Protein AF-A0A3B9LAV5-F1 (afdb_monomer_lite)

Radius of gyration: 14.51 Å; chains: 1; bounding box: 34×35×36 Å

Structure (mmCIF, N/CA/C/O backbone):
data_AF-A0A3B9LAV5-F1
#
_entry.id   AF-A0A3B9LAV5-F1
#
loop_
_atom_site.group_PDB
_atom_site.id
_atom_site.type_symbol
_atom_site.label_atom_id
_atom_site.label_alt_id
_atom_site.label_comp_id
_atom_site.label_asym_id
_atom_site.label_entity_id
_atom_site.label_seq_id
_atom_site.pdbx_PDB_ins_code
_atom_site.Cartn_x
_atom_site.Cartn_y
_atom_site.Cartn_z
_atom_site.occupancy
_atom_site.B_iso_or_equiv
_atom_site.auth_seq_id
_atom_site.auth_comp_id
_atom_site.auth_asym_id
_atom_site.auth_atom_id
_atom_site.pdbx_PDB_model_num
ATOM 1 N N . MET A 1 1 ? 10.762 -14.144 -14.064 1.00 61.00 1 MET A N 1
ATOM 2 C CA . MET A 1 1 ? 10.409 -14.660 -12.717 1.00 61.00 1 MET A CA 1
ATOM 3 C C . MET A 1 1 ? 9.948 -16.108 -12.815 1.00 61.00 1 MET A C 1
ATOM 5 O O . MET A 1 1 ? 9.326 -16.451 -13.809 1.00 61.00 1 MET A O 1
ATOM 9 N N . SER A 1 2 ? 10.236 -16.951 -11.817 1.00 78.94 2 SER A N 1
ATOM 10 C CA . SER A 1 2 ? 9.855 -18.375 -11.840 1.00 78.94 2 SER A CA 1
ATOM 11 C C . SER A 1 2 ? 8.389 -18.584 -11.445 1.00 78.94 2 SER A C 1
ATOM 13 O O . SER A 1 2 ? 7.965 -18.117 -10.388 1.00 78.94 2 SER A O 1
ATOM 15 N N . ALA A 1 3 ? 7.636 -19.344 -12.248 1.00 80.38 3 ALA A N 1
ATOM 16 C CA . ALA A 1 3 ? 6.249 -19.731 -11.962 1.00 80.38 3 ALA A CA 1
ATOM 17 C C . ALA A 1 3 ? 6.088 -20.405 -10.584 1.00 80.38 3 ALA A C 1
ATOM 19 O O . ALA A 1 3 ? 5.092 -20.191 -9.897 1.00 80.38 3 ALA A O 1
ATOM 20 N N . LYS A 1 4 ? 7.114 -21.139 -10.126 1.00 85.00 4 LYS A N 1
ATOM 21 C CA . LYS A 1 4 ? 7.128 -21.779 -8.800 1.00 85.00 4 LYS A CA 1
ATOM 22 C C . LYS A 1 4 ? 7.039 -20.759 -7.659 1.00 85.00 4 LYS A C 1
ATOM 24 O O . LYS A 1 4 ? 6.326 -20.994 -6.692 1.00 85.00 4 LYS A O 1
ATOM 29 N N . ARG A 1 5 ? 7.717 -19.611 -7.790 1.00 86.88 5 ARG A N 1
ATOM 30 C CA . ARG A 1 5 ? 7.684 -18.539 -6.781 1.00 86.88 5 ARG A CA 1
ATOM 31 C C . ARG A 1 5 ? 6.304 -17.890 -6.712 1.00 86.88 5 ARG A C 1
ATOM 33 O O . ARG A 1 5 ? 5.808 -17.631 -5.626 1.00 86.88 5 ARG A O 1
ATOM 40 N N . ASN A 1 6 ? 5.672 -17.643 -7.859 1.00 87.38 6 ASN A N 1
ATOM 41 C CA . ASN A 1 6 ? 4.325 -17.062 -7.901 1.00 87.38 6 ASN A CA 1
ATOM 42 C C . ASN A 1 6 ? 3.297 -17.972 -7.232 1.00 87.38 6 ASN A C 1
ATOM 44 O O . ASN A 1 6 ? 2.509 -17.494 -6.424 1.00 87.38 6 ASN A O 1
ATOM 48 N N . ASN A 1 7 ? 3.369 -19.279 -7.491 1.00 90.69 7 ASN A N 1
ATOM 49 C CA . ASN A 1 7 ? 2.477 -20.243 -6.854 1.00 90.69 7 ASN A CA 1
ATOM 50 C C . ASN A 1 7 ? 2.621 -20.255 -5.329 1.00 90.69 7 ASN A C 1
ATOM 52 O O . ASN A 1 7 ? 1.609 -20.346 -4.646 1.00 90.69 7 ASN A O 1
ATOM 56 N N . ALA A 1 8 ? 3.842 -20.111 -4.802 1.00 92.19 8 ALA A N 1
ATOM 57 C CA . ALA A 1 8 ? 4.059 -20.021 -3.359 1.00 92.19 8 ALA A CA 1
ATOM 58 C C . ALA A 1 8 ? 3.409 -18.762 -2.755 1.00 92.19 8 ALA A C 1
ATOM 60 O O . ALA A 1 8 ? 2.651 -18.867 -1.800 1.00 92.19 8 ALA A O 1
ATOM 61 N N . PHE A 1 9 ? 3.630 -17.578 -3.342 1.00 92.50 9 PHE A N 1
ATOM 62 C CA . PHE A 1 9 ? 3.024 -16.332 -2.844 1.00 92.50 9 PHE A CA 1
ATOM 63 C C . PHE A 1 9 ? 1.492 -16.317 -2.940 1.00 92.50 9 PHE A C 1
ATOM 65 O O . PHE A 1 9 ? 0.829 -15.761 -2.069 1.00 92.50 9 PHE A O 1
ATOM 72 N N . ASN A 1 10 ? 0.919 -16.963 -3.959 1.00 92.62 10 ASN A N 1
ATOM 73 C CA . ASN A 1 10 ? -0.531 -17.023 -4.148 1.00 92.62 10 ASN A CA 1
ATOM 74 C C . ASN A 1 10 ? -1.269 -17.812 -3.052 1.00 92.62 10 ASN A C 1
ATOM 76 O O . ASN A 1 10 ? -2.484 -17.668 -2.942 1.00 92.62 10 ASN A O 1
ATOM 80 N N . GLN A 1 11 ? -0.564 -18.616 -2.248 1.00 95.38 11 GLN A N 1
ATOM 81 C CA . GLN A 1 11 ? -1.144 -19.321 -1.098 1.00 95.38 11 GLN A CA 1
ATOM 82 C C . GLN A 1 11 ? -1.368 -18.405 0.115 1.00 95.38 11 GLN A C 1
ATOM 84 O O . GLN A 1 11 ? -2.142 -18.755 0.999 1.00 95.38 11 GLN A O 1
ATOM 89 N N . PHE A 1 12 ? -0.718 -17.239 0.156 1.00 95.25 12 PHE A N 1
ATOM 90 C CA . PHE A 1 12 ? -0.882 -16.253 1.223 1.00 95.25 12 PHE A CA 1
ATOM 91 C C . PHE A 1 12 ? -2.016 -15.268 0.896 1.00 95.25 12 PHE A C 1
ATOM 93 O O . PHE A 1 12 ? -2.278 -15.019 -0.296 1.00 95.25 12 PHE A O 1
ATOM 100 N N . PRO A 1 13 ? -2.665 -14.665 1.916 1.00 95.50 13 PRO A N 1
ATOM 101 C CA . PRO A 1 13 ? -3.572 -13.542 1.702 1.00 95.50 13 PRO A CA 1
ATOM 102 C C . PRO A 1 13 ? -2.830 -12.380 1.037 1.00 95.50 13 PRO A C 1
ATOM 104 O O . PRO A 1 13 ? -1.598 -12.302 1.074 1.00 95.50 13 PRO A O 1
ATOM 107 N N . ARG A 1 14 ? -3.583 -11.502 0.365 1.00 96.19 14 ARG A N 1
ATOM 108 C CA . ARG A 1 14 ? -3.010 -10.392 -0.410 1.00 96.19 14 ARG A CA 1
ATOM 109 C C . ARG A 1 14 ? -2.178 -9.465 0.479 1.00 96.19 14 ARG A C 1
ATOM 111 O O . ARG A 1 14 ? -1.052 -9.149 0.095 1.00 96.19 14 ARG A O 1
ATOM 118 N N . PHE A 1 15 ? -2.725 -9.087 1.628 1.00 96.50 15 PHE A N 1
ATOM 119 C CA . PHE A 1 15 ? -2.085 -8.247 2.629 1.00 96.50 15 PHE A CA 1
ATOM 120 C C . PHE A 1 15 ? -1.865 -9.055 3.906 1.00 96.50 15 PHE A C 1
ATOM 122 O O . PHE A 1 15 ? -2.707 -9.856 4.313 1.00 96.50 15 PHE A O 1
ATOM 129 N N . LEU A 1 16 ? -0.686 -8.891 4.489 1.00 94.94 16 LEU A N 1
ATOM 130 C CA . LEU A 1 16 ? -0.289 -9.479 5.760 1.00 94.94 16 LEU A CA 1
ATOM 131 C C . LEU A 1 16 ? 0.221 -8.336 6.630 1.00 94.94 16 LEU A C 1
ATOM 133 O O . LEU A 1 16 ? 1.271 -7.763 6.322 1.00 94.94 16 LEU A O 1
ATOM 137 N N . TRP A 1 17 ? -0.522 -8.026 7.686 1.00 92.12 17 TRP A N 1
ATOM 138 C CA . TRP A 1 17 ? -0.180 -7.002 8.665 1.00 92.12 17 TRP A CA 1
ATOM 139 C C . TRP A 1 17 ? 0.472 -7.645 9.885 1.00 92.12 17 TRP A C 1
ATOM 141 O O . TRP A 1 17 ? 0.002 -8.663 10.391 1.00 92.12 17 TRP A O 1
ATOM 151 N N . SER A 1 18 ? 1.571 -7.062 10.349 1.00 85.81 18 SER A N 1
ATOM 152 C CA . SER A 1 18 ? 2.233 -7.430 11.597 1.00 85.81 18 SER A CA 1
ATOM 153 C C . SER A 1 18 ? 2.281 -6.184 12.469 1.00 85.81 18 SER A C 1
ATOM 155 O O . SER A 1 18 ? 3.017 -5.244 12.171 1.00 85.81 18 SER A O 1
ATOM 157 N N . LEU A 1 19 ? 1.442 -6.188 13.505 1.00 68.06 19 LEU A N 1
ATOM 158 C CA . LEU A 1 19 ? 1.311 -5.105 14.484 1.00 68.06 19 LEU A CA 1
ATOM 159 C C . LEU A 1 19 ? 2.402 -5.164 15.566 1.00 68.06 19 LEU A C 1
ATOM 161 O O . LEU A 1 19 ? 2.588 -4.214 16.308 1.00 68.06 19 LEU A O 1
ATOM 165 N N . GLU A 1 20 ? 3.158 -6.264 15.629 1.00 62.78 20 GLU A N 1
ATOM 166 C CA . GLU A 1 20 ? 4.236 -6.458 16.595 1.00 62.78 20 GLU A CA 1
ATOM 167 C C . GLU A 1 20 ? 5.429 -7.157 15.936 1.00 62.78 20 GLU A C 1
ATOM 169 O O . GLU A 1 20 ? 5.344 -8.311 15.501 1.00 62.78 20 GLU A O 1
ATOM 174 N N . ALA A 1 21 ? 6.578 -6.482 15.895 1.00 53.22 21 ALA A N 1
ATOM 175 C CA . ALA A 1 21 ? 7.846 -7.123 15.583 1.00 53.22 21 ALA A CA 1
ATOM 176 C C . ALA A 1 21 ? 8.568 -7.473 16.895 1.00 53.22 21 ALA A C 1
ATOM 178 O O . ALA A 1 21 ? 9.080 -6.604 17.594 1.00 53.22 21 ALA A O 1
ATOM 179 N N . ALA A 1 22 ? 8.640 -8.769 17.209 1.00 52.66 22 ALA A N 1
ATOM 180 C CA . ALA A 1 22 ? 9.493 -9.330 18.265 1.00 52.66 22 ALA A CA 1
ATOM 181 C C . ALA A 1 22 ? 9.235 -8.835 19.709 1.00 52.66 22 ALA A C 1
ATOM 183 O O . ALA A 1 22 ? 10.176 -8.762 20.500 1.00 52.66 22 ALA A O 1
ATOM 184 N N . GLY A 1 23 ? 7.980 -8.543 20.076 1.00 49.19 23 GLY A N 1
ATOM 185 C CA . GLY A 1 23 ? 7.615 -8.186 21.458 1.00 49.19 23 GLY A CA 1
ATOM 186 C C . GLY A 1 23 ? 8.194 -6.850 21.935 1.00 49.19 23 GLY A C 1
ATOM 187 O O . GLY A 1 23 ? 8.286 -6.610 23.137 1.00 49.19 23 GLY A O 1
ATOM 188 N N . ILE A 1 24 ? 8.622 -6.004 20.995 1.00 52.03 24 ILE A N 1
ATOM 189 C CA . ILE A 1 24 ? 8.931 -4.602 21.242 1.00 52.03 24 ILE A CA 1
ATOM 190 C C . ILE A 1 24 ? 7.669 -3.844 20.856 1.00 52.03 24 ILE A C 1
ATOM 192 O O . ILE A 1 24 ? 7.325 -3.798 19.676 1.00 52.03 24 ILE A O 1
ATOM 196 N N . GLU A 1 25 ? 6.979 -3.294 21.854 1.00 53.16 25 GLU A N 1
ATOM 197 C CA . GLU A 1 25 ? 5.929 -2.303 21.637 1.00 53.16 25 GLU A CA 1
ATOM 198 C C . GLU A 1 25 ? 6.553 -1.177 20.811 1.00 53.16 25 GLU A C 1
ATOM 200 O O . GLU A 1 25 ? 7.525 -0.531 21.213 1.00 53.16 25 GLU A O 1
ATOM 205 N N . SER A 1 26 ? 6.105 -1.076 19.571 1.00 60.81 26 SER A N 1
ATOM 206 C CA . SER A 1 26 ? 6.716 -0.235 18.567 1.00 60.81 26 SER A CA 1
ATOM 207 C C . SER A 1 26 ? 5.590 0.361 17.757 1.00 60.81 26 SER A C 1
ATOM 209 O O . SER A 1 26 ? 4.774 -0.383 17.226 1.00 60.81 26 SER A O 1
ATOM 211 N N . ASP A 1 27 ? 5.628 1.673 17.555 1.00 67.38 27 ASP A N 1
ATOM 212 C CA . ASP A 1 27 ? 4.665 2.418 16.727 1.00 67.38 27 ASP A CA 1
ATOM 213 C C . ASP A 1 27 ? 4.757 2.061 15.222 1.00 67.38 27 ASP A C 1
ATOM 215 O O . ASP A 1 27 ? 4.294 2.799 14.353 1.00 67.38 27 ASP A O 1
ATOM 219 N N . TYR A 1 28 ? 5.440 0.962 14.880 1.00 74.56 28 TYR A N 1
ATOM 220 C CA . TYR A 1 28 ? 5.725 0.553 13.513 1.00 74.56 28 TYR A CA 1
ATOM 221 C C . TYR A 1 28 ? 4.927 -0.693 13.170 1.00 74.56 28 TYR A C 1
ATOM 223 O O . TYR A 1 28 ? 5.171 -1.778 13.699 1.00 74.56 28 TYR A O 1
ATOM 231 N N . ILE A 1 29 ? 4.048 -0.537 12.191 1.00 87.94 29 ILE A N 1
ATOM 232 C CA . ILE A 1 29 ? 3.292 -1.623 11.588 1.00 87.94 29 ILE A CA 1
ATOM 233 C C . ILE A 1 29 ? 4.078 -2.117 10.374 1.00 87.94 29 ILE A C 1
ATOM 235 O O . ILE A 1 29 ? 4.666 -1.328 9.632 1.00 87.94 29 ILE A O 1
ATOM 239 N N . TYR A 1 30 ? 4.107 -3.423 10.128 1.00 91.31 30 TYR A N 1
ATOM 240 C CA . TYR A 1 30 ? 4.747 -3.975 8.932 1.00 91.31 30 TYR A CA 1
ATOM 241 C C . TYR A 1 30 ? 3.710 -4.584 7.996 1.00 91.31 30 TYR A C 1
ATOM 243 O O . TYR A 1 30 ? 2.862 -5.370 8.415 1.00 91.31 30 TYR A O 1
ATOM 251 N N . LEU A 1 31 ? 3.825 -4.255 6.709 1.00 94.56 31 LEU A N 1
ATOM 252 C CA . LEU A 1 31 ? 2.990 -4.790 5.640 1.00 94.56 31 LEU A CA 1
ATOM 253 C C . LEU A 1 31 ? 3.814 -5.689 4.722 1.00 94.56 31 LEU A C 1
ATOM 255 O O . LEU A 1 31 ? 4.845 -5.273 4.189 1.00 94.56 31 LEU A O 1
ATOM 259 N N . THR A 1 32 ? 3.307 -6.890 4.449 1.00 96.12 32 THR A N 1
ATOM 260 C CA . THR A 1 32 ? 3.728 -7.693 3.293 1.00 96.12 32 THR A CA 1
ATOM 261 C C . THR A 1 32 ? 2.596 -7.782 2.268 1.00 96.12 32 THR A C 1
ATOM 263 O O . THR A 1 32 ? 1.541 -8.352 2.548 1.00 96.12 32 THR A O 1
ATOM 266 N N . HIS A 1 33 ? 2.834 -7.272 1.056 1.00 97.25 33 HIS A N 1
ATOM 267 C CA . HIS A 1 33 ? 1.943 -7.429 -0.094 1.00 97.25 33 HIS A CA 1
ATOM 268 C C . HIS A 1 33 ? 2.411 -8.599 -0.970 1.00 97.25 33 HIS A C 1
ATOM 270 O O . HIS A 1 33 ? 3.533 -8.617 -1.484 1.00 97.25 33 HIS A O 1
ATOM 276 N N . THR A 1 34 ? 1.555 -9.606 -1.137 1.00 97.19 34 THR A N 1
ATOM 277 C CA . THR A 1 34 ? 1.935 -10.905 -1.726 1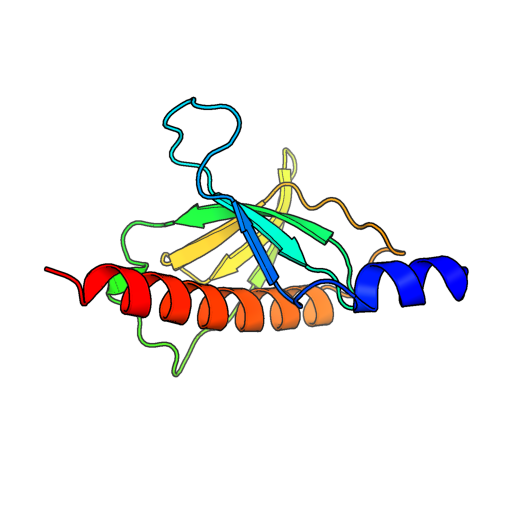.00 97.19 34 THR A CA 1
ATOM 278 C C . THR A 1 34 ? 1.503 -11.071 -3.184 1.00 97.19 34 THR A C 1
ATOM 280 O O . THR A 1 34 ? 1.833 -12.078 -3.818 1.00 97.19 34 THR A O 1
ATOM 283 N N . ARG A 1 35 ? 0.792 -10.094 -3.754 1.00 96.12 35 ARG A N 1
ATOM 284 C CA . ARG A 1 35 ? 0.464 -10.037 -5.189 1.00 96.12 35 ARG A CA 1
ATOM 285 C C . ARG A 1 35 ? 1.379 -9.041 -5.893 1.00 96.12 35 ARG A C 1
ATOM 287 O O . ARG A 1 35 ? 2.049 -8.261 -5.236 1.00 96.12 35 ARG A O 1
ATOM 294 N N . TYR A 1 36 ? 1.479 -9.108 -7.222 1.00 94.38 36 TYR A N 1
ATOM 295 C CA . TYR A 1 36 ? 2.303 -8.144 -7.956 1.00 94.38 36 TYR A CA 1
ATOM 296 C C . TYR A 1 36 ? 1.719 -6.727 -7.789 1.00 94.38 36 TYR A C 1
ATOM 298 O O . TYR A 1 36 ? 0.518 -6.580 -8.017 1.00 94.38 36 TYR A O 1
ATOM 306 N N . PRO A 1 37 ? 2.526 -5.707 -7.444 1.00 95.50 37 PRO A N 1
ATOM 307 C CA . PRO A 1 37 ? 3.943 -5.772 -7.096 1.00 95.50 37 PRO A CA 1
ATOM 308 C C . PRO A 1 37 ? 4.152 -6.314 -5.683 1.00 95.50 37 PRO A C 1
ATOM 310 O O . PRO A 1 37 ? 3.621 -5.764 -4.721 1.00 95.50 37 PRO A O 1
ATOM 313 N N . ARG A 1 38 ? 4.953 -7.375 -5.538 1.00 96.44 38 ARG A N 1
ATOM 314 C CA . ARG A 1 38 ? 5.216 -7.937 -4.210 1.00 96.44 38 ARG A CA 1
ATOM 315 C C . ARG A 1 38 ? 6.231 -7.088 -3.474 1.00 96.44 38 ARG A C 1
ATOM 317 O O . ARG A 1 38 ? 7.331 -6.878 -3.996 1.00 96.44 38 ARG A O 1
ATOM 324 N N . PHE A 1 39 ? 5.896 -6.656 -2.268 1.00 96.31 39 PHE A N 1
ATOM 325 C CA . PHE A 1 39 ? 6.794 -5.854 -1.448 1.00 96.31 39 PHE A CA 1
ATOM 326 C C . PHE A 1 39 ? 6.592 -6.089 0.045 1.00 96.31 39 PHE A C 1
ATOM 328 O O . PHE A 1 39 ? 5.534 -6.539 0.482 1.00 96.31 39 PHE A O 1
ATOM 335 N N . LEU A 1 40 ? 7.623 -5.744 0.812 1.00 95.38 40 LEU A N 1
ATOM 336 C CA . LEU A 1 40 ? 7.514 -5.444 2.233 1.00 95.38 40 LEU A CA 1
ATOM 337 C C . LEU A 1 40 ? 7.627 -3.933 2.413 1.00 95.38 40 LEU A C 1
ATOM 339 O O . LEU A 1 40 ? 8.401 -3.294 1.696 1.00 95.38 40 LEU A O 1
ATOM 343 N N . ALA A 1 41 ? 6.879 -3.377 3.356 1.00 94.19 41 ALA A N 1
ATOM 344 C CA . ALA A 1 41 ? 6.961 -1.972 3.725 1.00 94.19 41 ALA A CA 1
ATOM 345 C C . ALA A 1 41 ? 6.716 -1.798 5.226 1.00 94.19 41 ALA A C 1
ATOM 347 O O . ALA A 1 41 ? 6.022 -2.597 5.857 1.00 94.19 41 ALA A O 1
ATOM 348 N N . MET A 1 42 ? 7.285 -0.734 5.780 1.00 91.75 42 MET A N 1
ATOM 349 C CA . MET A 1 42 ? 6.916 -0.222 7.094 1.00 91.75 42 MET A CA 1
ATOM 350 C C . MET A 1 42 ? 5.755 0.751 6.911 1.00 91.75 42 MET A C 1
ATOM 352 O O . MET A 1 42 ? 5.863 1.669 6.100 1.00 91.75 42 MET A O 1
ATOM 356 N N . ALA A 1 43 ? 4.671 0.540 7.641 1.00 90.88 43 ALA A N 1
ATOM 357 C CA . ALA A 1 43 ? 3.513 1.408 7.717 1.00 90.88 43 ALA A CA 1
ATOM 358 C C . ALA A 1 43 ? 3.562 2.214 9.022 1.00 90.88 43 ALA A C 1
ATOM 360 O O . ALA A 1 43 ? 3.914 1.689 10.079 1.00 90.88 43 ALA A O 1
ATOM 361 N N . ILE A 1 44 ? 3.259 3.503 8.919 1.00 88.88 44 ILE A N 1
ATOM 362 C CA . ILE A 1 44 ? 3.232 4.439 10.042 1.00 88.88 44 ILE A CA 1
ATOM 363 C C . ILE A 1 44 ? 1.920 5.200 9.956 1.00 88.88 44 ILE A C 1
ATOM 365 O O . ILE A 1 44 ? 1.655 5.841 8.934 1.00 88.88 44 ILE A O 1
ATOM 369 N N . GLU A 1 45 ? 1.114 5.109 11.006 1.00 87.56 45 GLU A N 1
ATOM 370 C CA . GLU A 1 45 ? -0.103 5.900 11.153 1.00 87.56 45 GLU A CA 1
ATOM 371 C C . GLU A 1 45 ? 0.261 7.350 11.474 1.00 87.56 45 GLU A C 1
ATOM 373 O O . GLU A 1 45 ? 1.087 7.634 12.342 1.00 87.56 45 GLU A O 1
ATOM 378 N N . GLY A 1 46 ? -0.313 8.273 10.716 1.00 83.06 46 GLY A N 1
ATOM 379 C CA . GLY A 1 46 ? -0.321 9.693 11.019 1.00 83.06 46 GLY A CA 1
ATOM 380 C C . GLY A 1 46 ? -1.512 10.061 11.898 1.00 83.06 46 GLY A C 1
ATOM 381 O O . GLY A 1 46 ? -2.458 9.290 12.054 1.00 83.06 46 GLY A O 1
ATOM 382 N N . GLU A 1 47 ? -1.462 11.268 12.457 1.00 77.44 47 GLU A N 1
ATOM 383 C CA . GLU A 1 47 ? -2.409 11.756 13.470 1.00 77.44 47 GLU A CA 1
ATOM 384 C C . GLU A 1 47 ? -3.875 11.753 13.002 1.00 77.44 47 GLU A C 1
ATOM 386 O O . GLU A 1 47 ? -4.774 11.589 13.817 1.00 77.44 47 GLU A O 1
ATOM 391 N N . GLU A 1 48 ? -4.131 11.899 11.698 1.00 77.62 48 GLU 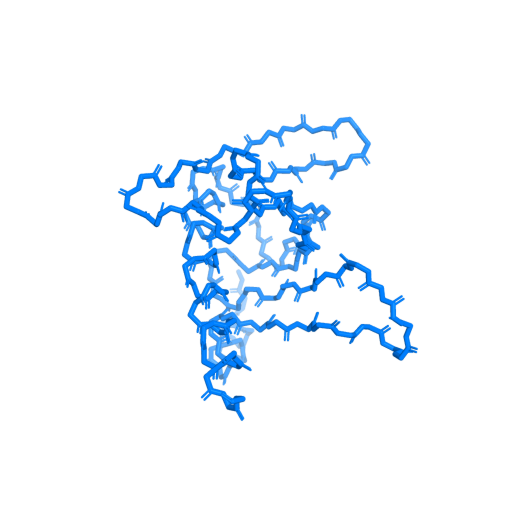A N 1
ATOM 392 C CA . GLU A 1 48 ? -5.486 12.004 11.134 1.00 77.62 48 GLU A CA 1
ATOM 393 C C . GLU A 1 48 ? -5.990 10.686 10.520 1.00 77.62 48 GLU A C 1
ATOM 395 O O . GLU A 1 48 ? -6.971 10.674 9.769 1.00 77.62 48 GLU A O 1
ATOM 400 N N . PHE A 1 49 ? -5.314 9.560 10.772 1.00 78.44 49 PHE A N 1
ATOM 401 C CA . PHE A 1 49 ? -5.620 8.313 10.073 1.00 78.44 49 PHE A CA 1
ATOM 402 C C . PHE A 1 49 ? -7.066 7.834 10.283 1.00 78.44 49 PHE A C 1
ATOM 404 O O . PHE A 1 49 ? -7.720 7.448 9.309 1.00 78.44 49 PHE A O 1
ATOM 411 N N . GLU A 1 50 ? -7.590 7.892 11.508 1.00 74.12 50 GLU A N 1
ATOM 412 C CA . GLU A 1 50 ? -8.945 7.425 11.833 1.00 74.12 50 GLU A CA 1
ATOM 413 C C . GLU A 1 50 ? -10.047 8.323 11.249 1.00 74.12 50 GLU A C 1
ATOM 415 O O . GLU A 1 50 ? -11.056 7.824 10.750 1.00 74.12 50 GLU A O 1
ATOM 420 N N . GLU A 1 51 ? -9.837 9.641 11.238 1.00 70.12 51 GLU A N 1
ATOM 421 C CA . GLU A 1 51 ? -10.861 10.636 10.882 1.00 70.12 51 GLU A CA 1
ATOM 422 C C . GLU A 1 51 ? -11.113 10.746 9.368 1.00 70.12 51 GLU A C 1
ATOM 424 O O . GLU A 1 51 ? -12.139 11.270 8.922 1.00 70.12 51 GLU A O 1
ATOM 429 N N . GLN A 1 52 ? -10.188 10.249 8.547 1.00 67.94 52 GLN A N 1
ATOM 430 C CA . GLN A 1 52 ? -10.237 10.419 7.098 1.00 67.94 52 GLN A CA 1
ATOM 431 C C . GLN A 1 52 ? -11.148 9.388 6.402 1.00 67.94 52 GLN A C 1
ATOM 433 O O . GLN A 1 52 ? -10.889 8.186 6.416 1.00 67.94 52 GLN A O 1
ATOM 438 N N . ALA A 1 53 ? -12.203 9.833 5.718 1.00 68.88 53 ALA A N 1
ATOM 439 C CA . ALA A 1 53 ? -13.043 8.941 4.912 1.00 68.88 53 ALA A CA 1
ATOM 440 C C . ALA A 1 53 ? -12.268 8.343 3.717 1.00 68.88 53 ALA A C 1
ATOM 442 O O . ALA A 1 53 ? -11.487 9.030 3.059 1.00 68.88 53 ALA A O 1
ATOM 443 N N . LEU A 1 54 ? -12.526 7.066 3.396 1.00 66.25 54 LEU A N 1
ATOM 444 C CA . LEU A 1 54 ? -11.881 6.354 2.277 1.00 66.25 54 LEU A CA 1
ATOM 445 C C . LEU A 1 54 ? -12.243 6.927 0.894 1.00 66.25 54 LEU A C 1
ATOM 447 O O . LEU A 1 54 ? -11.567 6.648 -0.097 1.00 66.25 54 LEU A O 1
ATOM 451 N N . ASP A 1 55 ? -13.310 7.717 0.817 1.00 65.50 55 ASP A N 1
ATOM 452 C CA . ASP A 1 55 ? -13.998 8.022 -0.436 1.00 65.50 55 ASP A CA 1
ATOM 453 C C . ASP A 1 55 ? -13.164 8.905 -1.386 1.00 65.50 55 ASP A C 1
ATOM 455 O O . ASP A 1 55 ? -13.447 8.958 -2.585 1.00 65.50 55 ASP A O 1
ATOM 459 N N . HIS A 1 56 ? -12.089 9.534 -0.889 1.00 64.44 56 HIS A N 1
ATOM 460 C CA . HIS A 1 56 ? -11.208 10.427 -1.653 1.00 64.44 56 HIS A CA 1
ATOM 461 C C . HIS A 1 56 ? -9.712 10.268 -1.322 1.00 64.44 56 HIS A C 1
ATOM 463 O O . HIS A 1 56 ? -8.965 11.246 -1.322 1.00 64.44 56 HIS A O 1
ATOM 469 N N . ILE A 1 57 ? -9.249 9.045 -1.056 1.00 73.81 57 ILE A N 1
ATOM 470 C CA . ILE A 1 57 ? -7.823 8.796 -0.803 1.00 73.81 57 ILE A CA 1
ATOM 471 C C . ILE A 1 57 ? -7.012 8.946 -2.089 1.00 73.81 57 ILE A C 1
ATOM 473 O O . ILE A 1 57 ? -7.189 8.185 -3.042 1.00 73.81 57 ILE A O 1
ATOM 477 N N . ASN A 1 58 ? -6.066 9.885 -2.090 1.00 82.81 58 ASN A N 1
ATOM 478 C CA . ASN A 1 58 ? -5.043 9.981 -3.122 1.00 82.81 58 ASN A CA 1
ATOM 479 C C . ASN A 1 58 ? -3.682 9.594 -2.539 1.00 82.81 58 ASN A C 1
ATOM 481 O O . ASN A 1 58 ? -3.195 10.221 -1.601 1.00 82.81 58 ASN A O 1
ATOM 485 N N . VAL A 1 59 ? -3.055 8.564 -3.107 1.00 89.69 59 VAL A N 1
ATOM 486 C CA . VAL A 1 59 ? -1.731 8.114 -2.671 1.00 89.69 59 VAL A CA 1
ATOM 487 C C . VAL A 1 59 ? -0.669 8.694 -3.590 1.00 89.69 59 VAL A C 1
ATOM 489 O O . VAL A 1 59 ? -0.646 8.421 -4.790 1.00 89.69 59 VAL A O 1
ATOM 492 N N . THR A 1 60 ? 0.263 9.444 -3.011 1.00 91.06 60 THR A N 1
ATOM 493 C CA . THR A 1 60 ? 1.415 9.986 -3.736 1.00 91.06 60 THR A CA 1
ATOM 494 C C . THR A 1 60 ? 2.660 9.167 -3.428 1.00 91.06 60 THR A C 1
ATOM 496 O O . THR A 1 60 ? 2.980 8.924 -2.267 1.00 91.06 60 THR A O 1
ATOM 499 N N . VAL A 1 61 ? 3.397 8.766 -4.467 1.00 92.06 61 VAL A N 1
ATOM 500 C CA . VAL A 1 61 ? 4.674 8.049 -4.331 1.00 92.06 61 VAL A CA 1
ATOM 501 C C . VAL A 1 61 ? 5.827 8.989 -4.663 1.00 92.06 61 VAL A C 1
ATOM 503 O O . VAL A 1 61 ? 5.973 9.434 -5.805 1.00 92.06 61 VAL A O 1
ATOM 506 N N . VAL A 1 62 ? 6.669 9.264 -3.672 1.00 91.62 62 VAL A N 1
ATOM 507 C CA . VAL A 1 62 ? 7.817 10.173 -3.769 1.00 91.62 62 VAL A CA 1
ATOM 508 C C . VAL A 1 62 ? 9.131 9.433 -3.537 1.00 91.62 62 VAL A C 1
ATOM 510 O O . VAL A 1 62 ? 9.176 8.386 -2.894 1.00 91.62 62 VAL A O 1
ATOM 513 N N . GLU A 1 63 ? 10.217 9.982 -4.072 1.00 89.75 63 GLU A N 1
ATOM 514 C CA . GLU A 1 63 ? 11.577 9.548 -3.745 1.00 89.75 63 GLU A CA 1
ATOM 515 C C . GLU A 1 63 ? 12.134 10.441 -2.635 1.00 89.75 63 GLU A C 1
ATOM 517 O O . GLU A 1 63 ? 12.073 11.665 -2.730 1.00 89.75 63 GLU A O 1
ATOM 522 N N . HIS A 1 64 ? 12.674 9.827 -1.587 1.00 87.88 64 HIS A N 1
ATOM 523 C CA . HIS A 1 64 ? 13.272 10.490 -0.437 1.00 87.88 64 HIS A CA 1
ATOM 524 C C . HIS A 1 64 ? 14.730 10.055 -0.276 1.00 87.88 64 HIS A C 1
ATOM 526 O O . HIS A 1 64 ? 15.030 8.861 -0.221 1.00 87.88 64 HIS A O 1
ATOM 532 N N . GLU A 1 65 ? 15.635 11.017 -0.102 1.00 80.19 65 GLU A N 1
ATOM 533 C CA . GLU A 1 65 ? 17.090 10.790 -0.119 1.00 80.19 65 GLU A CA 1
ATOM 534 C C . GLU A 1 65 ? 17.561 9.717 0.878 1.00 80.19 65 GLU A C 1
ATOM 536 O O . GLU A 1 65 ? 18.416 8.896 0.560 1.00 80.19 65 GLU A O 1
ATOM 541 N N . ARG A 1 66 ? 16.973 9.688 2.083 1.00 79.19 66 ARG A N 1
ATOM 542 C CA . ARG A 1 66 ? 17.337 8.733 3.149 1.00 79.19 66 ARG A CA 1
ATOM 543 C C . ARG A 1 66 ? 16.525 7.433 3.161 1.00 79.19 66 ARG A C 1
ATOM 545 O O . ARG A 1 66 ? 16.995 6.433 3.692 1.00 79.19 66 ARG A O 1
ATOM 552 N N . HIS A 1 67 ? 15.302 7.457 2.639 1.00 73.06 67 HIS A N 1
ATOM 553 C CA . HIS A 1 67 ? 14.310 6.394 2.862 1.00 73.06 67 HIS A CA 1
ATOM 554 C C . HIS A 1 67 ? 13.912 5.670 1.571 1.00 73.06 67 HIS A C 1
ATOM 556 O O . HIS A 1 67 ? 13.106 4.743 1.608 1.00 73.06 67 HIS A O 1
ATOM 562 N N . GLY A 1 68 ? 14.493 6.063 0.434 1.00 85.31 68 GLY A N 1
ATOM 563 C CA . GLY A 1 68 ? 14.123 5.528 -0.868 1.00 85.31 68 GLY A CA 1
ATOM 564 C C . GLY A 1 68 ? 12.709 5.959 -1.242 1.00 85.31 68 GLY A C 1
ATOM 565 O O . GLY A 1 68 ? 12.342 7.117 -1.059 1.00 85.31 68 GLY A O 1
ATOM 566 N N . LEU A 1 69 ? 11.911 5.036 -1.778 1.00 85.06 69 LEU A N 1
ATOM 567 C CA . LEU A 1 69 ? 10.510 5.328 -2.057 1.00 85.06 69 LEU A CA 1
ATOM 568 C C . LEU A 1 69 ? 9.696 5.460 -0.772 1.00 85.06 69 LEU A C 1
ATOM 570 O O . LEU A 1 69 ? 9.819 4.651 0.148 1.00 85.06 69 LEU A O 1
ATOM 574 N N . ILE A 1 70 ? 8.820 6.456 -0.767 1.00 87.06 70 ILE A N 1
ATOM 575 C CA . ILE A 1 70 ? 7.785 6.650 0.240 1.00 87.06 70 ILE A CA 1
ATOM 576 C C . ILE A 1 70 ? 6.454 6.770 -0.497 1.00 87.06 70 ILE A C 1
ATOM 578 O O . ILE A 1 70 ? 6.362 7.499 -1.485 1.00 87.06 70 ILE A O 1
ATOM 582 N N . ALA A 1 71 ? 5.432 6.062 -0.023 1.00 83.19 71 ALA A N 1
ATOM 583 C CA . ALA A 1 71 ? 4.059 6.267 -0.460 1.00 83.19 71 ALA A CA 1
ATOM 584 C C . ALA A 1 71 ? 3.276 6.899 0.689 1.00 83.19 71 ALA A C 1
ATOM 586 O O . ALA A 1 71 ? 3.234 6.343 1.785 1.00 83.19 71 ALA A O 1
ATOM 587 N N . CYS A 1 72 ? 2.675 8.055 0.441 1.00 82.75 72 CYS A N 1
ATOM 588 C CA . CYS A 1 72 ? 1.925 8.797 1.443 1.00 82.75 72 CYS A CA 1
ATOM 589 C C . CYS A 1 72 ? 0.476 8.930 1.012 1.00 82.75 72 CYS A C 1
ATOM 591 O O . CYS A 1 72 ? 0.199 9.306 -0.131 1.00 82.75 72 CYS A O 1
ATOM 593 N N . TYR A 1 73 ? -0.421 8.694 1.958 1.00 82.06 73 TYR A N 1
ATOM 594 C CA . TYR A 1 73 ? -1.753 9.260 1.934 1.00 82.06 73 TYR A CA 1
ATOM 595 C C . TYR A 1 73 ? -1.810 10.410 2.943 1.00 82.06 73 TYR A C 1
ATOM 597 O O . TYR A 1 73 ? -1.809 10.143 4.141 1.00 82.06 73 TYR A O 1
ATOM 605 N N . ASP A 1 74 ? -1.803 11.653 2.449 1.00 78.69 74 ASP A N 1
ATOM 606 C CA . ASP A 1 74 ? -1.903 12.901 3.226 1.00 78.69 74 ASP A CA 1
ATOM 607 C C . ASP A 1 74 ? -1.296 12.804 4.647 1.00 78.69 74 ASP A C 1
ATOM 609 O O . ASP A 1 74 ? -0.122 12.445 4.791 1.00 78.69 74 ASP A O 1
ATOM 613 N N . ASN A 1 75 ? -2.088 13.089 5.686 1.00 68.69 75 ASN A N 1
ATOM 614 C CA . ASN A 1 75 ? -1.747 12.926 7.108 1.00 68.69 75 ASN A CA 1
ATOM 615 C C . ASN A 1 75 ? -2.238 11.588 7.702 1.00 68.69 75 ASN A C 1
ATOM 617 O O . ASN A 1 75 ? -2.256 11.426 8.920 1.00 68.69 75 ASN A O 1
ATOM 621 N N . GLY A 1 76 ? -2.665 10.653 6.849 1.00 84.44 76 GLY A N 1
ATOM 622 C CA . GLY A 1 76 ? -3.156 9.334 7.231 1.00 84.44 76 GLY A CA 1
ATOM 623 C C . GLY A 1 76 ? -2.017 8.319 7.326 1.00 84.44 76 GLY A C 1
ATOM 624 O O . GLY A 1 76 ? -1.094 8.479 8.109 1.00 84.44 76 GLY A O 1
ATOM 625 N N . LEU A 1 77 ? -2.054 7.250 6.527 1.00 88.31 77 LEU A N 1
ATOM 626 C CA . LEU A 1 77 ? -1.077 6.155 6.604 1.00 88.31 77 LEU A CA 1
ATOM 627 C C . LEU A 1 77 ? 0.079 6.341 5.613 1.00 88.31 77 LEU A C 1
ATOM 629 O O . LEU A 1 77 ? -0.132 6.593 4.421 1.00 88.31 77 LEU A O 1
ATOM 633 N N . HIS A 1 78 ? 1.315 6.192 6.091 1.00 91.06 78 HIS A N 1
ATOM 634 C CA . HIS A 1 78 ? 2.529 6.323 5.279 1.00 91.06 78 HIS A CA 1
ATOM 635 C C . HIS A 1 78 ? 3.262 4.989 5.168 1.00 91.06 78 HIS A C 1
ATOM 637 O O . HIS A 1 78 ? 3.546 4.350 6.178 1.00 91.06 78 HIS A O 1
ATOM 643 N N . PHE A 1 79 ? 3.673 4.619 3.956 1.00 93.25 79 PHE A N 1
ATOM 644 C CA . PHE A 1 79 ? 4.502 3.444 3.691 1.00 93.25 79 PHE A CA 1
ATOM 645 C C . PHE A 1 79 ? 5.933 3.849 3.346 1.00 93.25 79 PHE A C 1
ATOM 647 O O . PHE A 1 79 ? 6.168 4.669 2.453 1.00 93.25 79 PHE A O 1
ATOM 654 N N . LYS A 1 80 ? 6.906 3.256 4.037 1.00 92.38 80 LYS A N 1
ATOM 655 C CA . LYS A 1 80 ? 8.337 3.569 3.926 1.00 92.38 80 LYS A CA 1
ATOM 656 C C . LYS A 1 80 ? 9.168 2.295 3.784 1.00 92.38 80 LYS A C 1
ATOM 658 O O . LYS A 1 80 ? 8.713 1.196 4.102 1.00 92.38 80 LYS A O 1
ATOM 663 N N . ASN A 1 81 ? 10.424 2.466 3.366 1.00 91.56 81 ASN A N 1
ATOM 664 C CA . ASN A 1 81 ? 11.437 1.408 3.313 1.00 91.56 81 ASN A CA 1
ATOM 665 C C . ASN A 1 81 ? 11.002 0.190 2.471 1.00 91.56 81 ASN A C 1
ATOM 667 O O . ASN A 1 81 ? 11.144 -0.953 2.902 1.00 9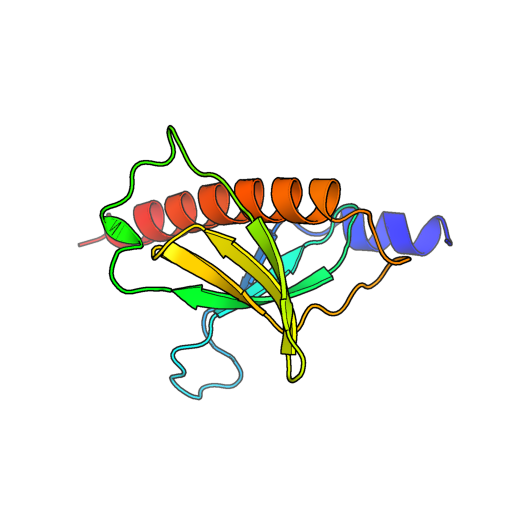1.56 81 ASN A O 1
ATOM 671 N N . PHE A 1 82 ? 10.459 0.436 1.274 1.00 94.50 82 PHE A N 1
ATOM 672 C CA . PHE A 1 82 ? 9.988 -0.629 0.388 1.00 94.50 82 PHE A CA 1
ATOM 673 C C . PHE A 1 82 ? 11.100 -1.621 0.027 1.00 94.50 82 PHE A C 1
ATOM 675 O O . PHE A 1 82 ? 12.158 -1.240 -0.479 1.00 94.50 82 PHE A O 1
ATOM 682 N N . ILE A 1 83 ? 10.809 -2.910 0.194 1.00 94.62 83 ILE A N 1
ATOM 683 C CA . ILE A 1 83 ? 11.627 -4.017 -0.307 1.00 94.62 83 ILE A CA 1
ATOM 684 C C . ILE A 1 83 ? 10.803 -4.767 -1.348 1.00 94.62 83 ILE A C 1
ATOM 686 O O . ILE A 1 83 ? 9.947 -5.581 -1.004 1.00 94.62 83 ILE A O 1
ATOM 690 N N . PHE A 1 84 ? 11.058 -4.505 -2.630 1.00 94.69 84 PHE A N 1
ATOM 691 C CA . PHE A 1 84 ? 10.397 -5.226 -3.716 1.00 94.69 84 PHE A CA 1
ATOM 692 C C . PHE A 1 84 ? 10.976 -6.634 -3.864 1.00 94.69 84 PHE A C 1
ATOM 694 O O . PHE A 1 84 ? 12.183 -6.830 -3.989 1.00 94.69 84 PHE A O 1
ATOM 701 N N . LEU A 1 85 ? 10.091 -7.628 -3.875 1.00 93.81 85 LEU A N 1
ATOM 702 C CA . LEU A 1 85 ? 10.439 -9.037 -4.101 1.00 93.81 85 LEU A CA 1
ATOM 703 C C . LEU A 1 85 ? 10.438 -9.389 -5.599 1.00 93.81 85 LEU A C 1
ATOM 705 O O . LEU A 1 85 ? 10.906 -10.455 -6.023 1.00 93.81 85 LEU A O 1
ATOM 709 N N . ASP A 1 86 ? 9.899 -8.474 -6.400 1.00 89.94 86 ASP A N 1
ATOM 710 C CA . ASP A 1 86 ? 9.848 -8.482 -7.854 1.00 89.94 86 ASP A CA 1
ATOM 711 C C . ASP A 1 86 ? 10.743 -7.386 -8.438 1.00 89.94 86 ASP A C 1
ATOM 713 O O . ASP A 1 86 ? 11.399 -6.639 -7.718 1.00 89.94 86 ASP A O 1
ATOM 717 N N . ASN A 1 87 ? 10.767 -7.289 -9.768 1.00 90.00 87 ASN A N 1
ATOM 718 C CA . ASN A 1 87 ? 11.358 -6.132 -10.431 1.00 90.00 87 ASN A CA 1
ATOM 719 C C . ASN A 1 87 ? 10.636 -4.854 -9.989 1.00 90.00 87 ASN A C 1
ATOM 721 O O . ASN A 1 87 ? 9.427 -4.887 -9.753 1.00 90.00 87 ASN A O 1
ATOM 725 N N . MET A 1 88 ? 11.379 -3.745 -9.961 1.00 90.75 88 MET A N 1
ATOM 726 C CA . MET A 1 88 ? 10.864 -2.427 -9.605 1.00 90.75 88 MET A CA 1
ATOM 727 C C . MET A 1 88 ? 9.603 -2.091 -10.423 1.00 90.75 88 MET A C 1
ATOM 729 O O . MET A 1 88 ? 9.685 -2.039 -11.655 1.00 90.75 88 MET A O 1
ATOM 733 N N . PRO A 1 89 ? 8.441 -1.916 -9.775 1.00 92.31 89 PRO A N 1
ATOM 734 C CA . PRO A 1 89 ? 7.205 -1.553 -10.457 1.00 92.31 89 PRO A CA 1
ATOM 735 C C . PRO A 1 89 ? 7.135 -0.049 -10.754 1.00 92.31 89 PRO A C 1
ATOM 737 O O . PRO A 1 89 ? 7.887 0.754 -10.203 1.00 92.31 89 PRO A O 1
ATOM 740 N N . ASP A 1 90 ? 6.191 0.329 -11.615 1.00 93.94 90 ASP A N 1
ATOM 741 C CA . ASP A 1 90 ? 5.848 1.731 -11.858 1.00 93.94 90 ASP A CA 1
ATOM 742 C C . ASP A 1 90 ? 5.240 2.375 -10.599 1.00 93.94 90 ASP A C 1
ATOM 744 O O . ASP A 1 90 ? 4.496 1.725 -9.857 1.00 93.94 90 ASP A O 1
ATOM 748 N N . LYS A 1 91 ? 5.518 3.665 -10.373 1.00 92.12 91 LYS A N 1
ATOM 749 C CA . LYS A 1 91 ? 5.016 4.416 -9.211 1.00 92.12 91 LYS A CA 1
ATOM 750 C C . LYS A 1 91 ? 3.491 4.402 -9.107 1.00 92.12 91 LYS A C 1
ATOM 752 O O . LYS A 1 91 ? 2.980 4.303 -7.997 1.00 92.12 91 LYS A O 1
ATOM 757 N N . ASN A 1 92 ? 2.769 4.416 -10.226 1.00 93.38 92 ASN A N 1
ATOM 758 C CA . ASN A 1 92 ? 1.305 4.351 -10.225 1.00 93.38 92 ASN A CA 1
ATOM 759 C C . ASN A 1 92 ? 0.792 2.993 -9.729 1.00 93.38 92 ASN A C 1
ATOM 761 O O . ASN A 1 92 ? -0.207 2.921 -9.021 1.00 93.38 92 ASN A O 1
ATOM 765 N N . ILE A 1 93 ? 1.502 1.908 -10.058 1.00 94.88 93 ILE A N 1
ATOM 766 C CA . ILE A 1 93 ? 1.159 0.559 -9.590 1.00 94.88 93 ILE A CA 1
ATOM 767 C C . ILE A 1 93 ? 1.424 0.444 -8.081 1.00 94.88 93 ILE A C 1
ATOM 769 O O . ILE A 1 93 ? 0.626 -0.156 -7.357 1.00 94.88 93 ILE A O 1
ATOM 773 N N . ILE A 1 94 ? 2.521 1.041 -7.595 1.00 95.06 94 ILE A N 1
ATOM 774 C CA . ILE A 1 94 ? 2.811 1.134 -6.155 1.00 95.06 94 ILE A CA 1
ATOM 775 C C . ILE A 1 94 ? 1.702 1.918 -5.450 1.00 95.06 94 ILE A C 1
ATOM 777 O O . ILE A 1 94 ? 1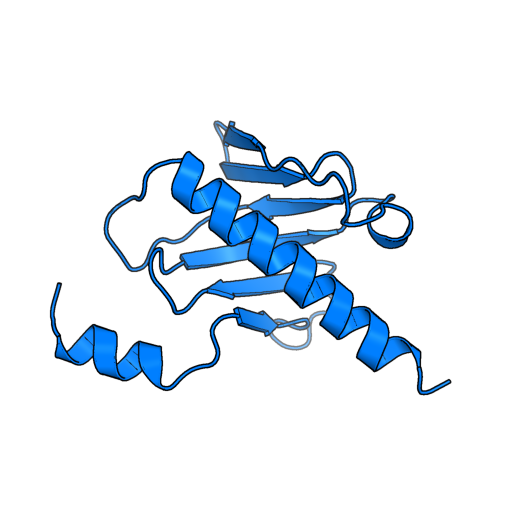.154 1.418 -4.470 1.00 95.06 94 ILE A O 1
ATOM 781 N N . ALA A 1 95 ? 1.347 3.100 -5.967 1.00 93.69 95 ALA A N 1
ATOM 782 C CA . ALA A 1 95 ? 0.315 3.967 -5.401 1.00 93.69 95 ALA A CA 1
ATOM 783 C C . ALA A 1 95 ? -1.026 3.235 -5.274 1.00 93.69 95 ALA A C 1
ATOM 785 O O . ALA A 1 95 ? -1.605 3.202 -4.191 1.00 93.69 95 ALA A O 1
ATOM 786 N N . GLN A 1 96 ? -1.459 2.562 -6.344 1.00 94.31 96 GLN A N 1
ATOM 787 C CA . GLN A 1 96 ? -2.689 1.772 -6.350 1.00 94.31 96 GLN A CA 1
ATOM 788 C C . GLN A 1 96 ? -2.652 0.633 -5.319 1.00 94.31 96 GLN A C 1
ATOM 790 O O . GLN A 1 96 ? -3.618 0.418 -4.594 1.00 94.31 96 GLN A O 1
ATOM 795 N N . SER A 1 97 ? -1.525 -0.076 -5.209 1.00 95.56 97 SER A N 1
ATOM 796 C CA . SER A 1 97 ? -1.387 -1.169 -4.234 1.00 95.56 97 SER A CA 1
ATOM 797 C C . SER A 1 97 ? -1.403 -0.660 -2.789 1.00 95.56 97 SER A C 1
ATOM 799 O O . SER A 1 97 ? -1.939 -1.326 -1.909 1.00 95.56 97 SER A O 1
ATOM 801 N N . CYS A 1 98 ? -0.829 0.520 -2.541 1.00 94.94 98 CYS A N 1
ATOM 802 C CA . CYS A 1 98 ? -0.851 1.169 -1.231 1.00 94.94 98 CYS A CA 1
ATOM 803 C C . CYS A 1 98 ? -2.253 1.684 -0.878 1.00 94.94 98 CYS A C 1
ATOM 805 O O . CYS A 1 98 ? -2.667 1.547 0.266 1.00 94.94 98 CYS A O 1
ATOM 807 N N . LEU A 1 99 ? -3.003 2.214 -1.850 1.00 93.19 99 LEU A N 1
ATOM 808 C CA . LEU A 1 99 ? -4.405 2.602 -1.670 1.00 93.19 99 LEU A CA 1
ATOM 809 C C . LEU A 1 99 ? -5.264 1.404 -1.241 1.00 93.19 99 LEU A C 1
ATOM 811 O O . LEU A 1 99 ? -6.008 1.487 -0.266 1.00 93.19 99 LEU A O 1
ATOM 815 N N . GLU A 1 100 ? -5.123 0.274 -1.937 1.00 94.00 100 GLU A N 1
ATOM 816 C CA . GLU A 1 100 ? -5.824 -0.966 -1.583 1.00 94.00 100 GLU A CA 1
ATOM 817 C C . GLU A 1 100 ? -5.423 -1.472 -0.189 1.00 94.00 100 GLU A C 1
ATOM 819 O O . GLU A 1 100 ? -6.282 -1.931 0.559 1.00 94.00 100 GLU A O 1
ATOM 824 N N . ALA A 1 101 ? -4.144 -1.343 0.181 1.00 94.44 101 ALA A N 1
ATOM 825 C CA . ALA A 1 101 ? -3.669 -1.697 1.514 1.00 94.44 101 ALA A CA 1
ATOM 826 C C . ALA A 1 101 ? -4.256 -0.783 2.605 1.00 94.44 101 ALA A C 1
ATOM 828 O O . ALA A 1 101 ? -4.633 -1.274 3.661 1.00 94.44 101 ALA A O 1
ATOM 829 N N . ILE A 1 102 ? -4.384 0.527 2.365 1.00 92.06 102 ILE A N 1
ATOM 830 C CA . ILE A 1 102 ? -5.005 1.456 3.328 1.00 92.06 102 ILE A CA 1
ATOM 831 C C . ILE A 1 102 ? -6.456 1.059 3.609 1.00 92.06 102 ILE A C 1
ATOM 833 O O . ILE A 1 102 ? -6.868 1.022 4.766 1.00 92.06 102 ILE A O 1
ATOM 837 N N . ALA A 1 103 ? -7.222 0.742 2.563 1.00 90.69 103 ALA A N 1
ATOM 838 C CA . ALA A 1 103 ? -8.605 0.302 2.718 1.00 90.69 103 ALA A CA 1
ATOM 839 C C . ALA A 1 103 ? -8.707 -1.008 3.517 1.00 90.69 103 ALA A C 1
ATOM 841 O O . ALA A 1 103 ? -9.526 -1.105 4.428 1.00 90.69 103 ALA A O 1
ATOM 842 N N . ASP A 1 104 ? -7.847 -1.983 3.212 1.00 92.81 104 ASP A N 1
ATOM 843 C CA . ASP A 1 104 ? -7.760 -3.256 3.938 1.00 92.81 104 ASP A CA 1
ATOM 844 C C . ASP A 1 104 ? -7.409 -3.054 5.420 1.00 92.81 104 ASP A C 1
ATOM 846 O O . ASP A 1 104 ? -8.057 -3.618 6.299 1.00 92.81 104 ASP A O 1
ATOM 850 N N . TYR A 1 105 ? -6.447 -2.177 5.709 1.00 90.44 105 TYR A N 1
ATOM 851 C CA . TYR A 1 105 ? -6.027 -1.880 7.075 1.00 90.44 105 TYR A CA 1
ATOM 852 C C . TYR A 1 105 ? -7.119 -1.198 7.905 1.00 90.44 105 TYR A C 1
ATOM 854 O O . TYR A 1 105 ? -7.332 -1.554 9.062 1.00 90.44 105 TYR A O 1
ATOM 862 N N . LYS A 1 106 ? -7.869 -0.261 7.310 1.00 87.56 106 LYS A N 1
ATOM 863 C CA . LYS A 1 106 ? -9.015 0.361 7.991 1.00 87.56 106 LYS A CA 1
ATOM 864 C C . LYS A 1 106 ? -10.090 -0.654 8.353 1.00 87.56 106 LYS A C 1
ATOM 866 O O . LYS A 1 106 ? -10.640 -0.579 9.445 1.00 87.56 106 LYS A O 1
ATOM 871 N N . LEU A 1 107 ? -10.377 -1.599 7.458 1.00 87.94 107 LEU A N 1
ATOM 872 C CA . LEU A 1 107 ? -11.320 -2.680 7.749 1.00 87.94 107 LEU A CA 1
ATOM 873 C C . LEU A 1 107 ? -10.824 -3.542 8.915 1.00 87.94 107 LEU A C 1
ATOM 875 O O . LEU A 1 107 ? -11.599 -3.812 9.827 1.00 87.94 107 LEU A O 1
ATOM 879 N N . LEU A 1 108 ? -9.533 -3.888 8.931 1.00 86.81 108 LEU A N 1
ATOM 880 C CA . LEU A 1 108 ? -8.926 -4.642 10.027 1.00 86.81 108 LEU A CA 1
ATOM 881 C C . LEU A 1 108 ? -9.073 -3.919 11.377 1.00 86.81 108 LEU A C 1
ATOM 883 O O . LEU A 1 108 ? -9.436 -4.550 12.365 1.00 86.81 108 LEU A O 1
ATOM 887 N N . ILE A 1 109 ? -8.810 -2.611 11.446 1.00 84.06 109 ILE A N 1
ATOM 888 C CA . ILE A 1 109 ? -8.960 -1.846 12.698 1.00 84.06 109 ILE A CA 1
ATOM 889 C C . ILE A 1 109 ? -10.425 -1.782 13.143 1.00 84.06 109 ILE A C 1
ATOM 891 O O . ILE A 1 109 ? -10.717 -1.987 14.321 1.00 84.06 109 ILE A O 1
ATOM 895 N N . LEU A 1 110 ? -11.355 -1.540 12.214 1.00 81.81 110 LEU A N 1
ATOM 896 C CA . LEU A 1 110 ? -12.789 -1.507 12.522 1.00 81.81 110 LEU A CA 1
ATOM 897 C C . LEU A 1 110 ? -13.288 -2.840 13.097 1.00 81.81 110 LEU A C 1
ATOM 899 O O . LEU A 1 110 ? -14.059 -2.836 14.049 1.00 81.81 110 LEU A O 1
ATOM 903 N N . GLU A 1 111 ? -12.827 -3.973 12.565 1.00 81.25 111 GLU A N 1
ATOM 904 C CA . GLU A 1 111 ? -13.180 -5.301 13.087 1.00 81.25 111 GLU A CA 1
ATOM 905 C C . GLU A 1 111 ? -12.630 -5.552 14.502 1.00 81.25 111 GLU A C 1
ATOM 907 O O . GLU A 1 111 ? -13.284 -6.219 15.299 1.00 81.25 111 GLU A O 1
ATOM 912 N N . ASN A 1 112 ? -11.459 -5.000 14.838 1.00 73.44 112 ASN A N 1
ATOM 913 C CA . ASN A 1 112 ? -10.828 -5.183 16.153 1.00 73.44 112 ASN A CA 1
ATOM 914 C C . ASN A 1 112 ? -11.287 -4.163 17.213 1.00 73.44 112 ASN A C 1
ATOM 916 O O . ASN A 1 112 ? -10.952 -4.320 18.382 1.00 73.44 112 ASN A O 1
ATOM 920 N N . THR A 1 113 ? -12.039 -3.126 16.832 1.00 66.25 113 THR A N 1
ATOM 921 C CA . THR A 1 113 ? -12.560 -2.090 17.751 1.00 66.25 113 THR A CA 1
ATOM 922 C C . THR A 1 113 ? -14.022 -2.314 18.148 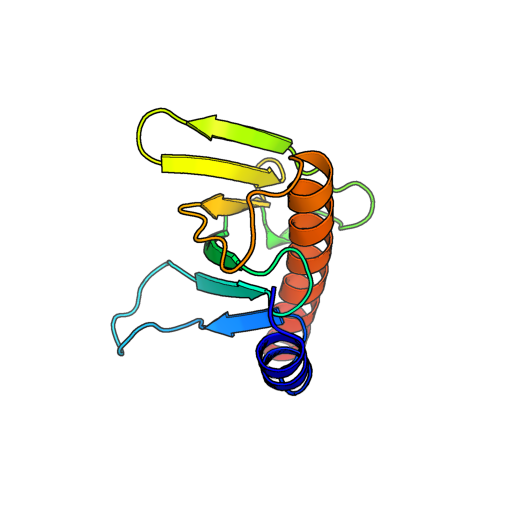1.00 66.25 113 THR A C 1
ATOM 924 O O . THR A 1 113 ? -14.532 -1.625 19.025 1.00 66.25 113 THR A O 1
ATOM 927 N N . THR A 1 114 ? -14.709 -3.284 17.538 1.00 58.16 114 THR A N 1
ATOM 928 C CA . THR A 1 114 ? -16.118 -3.615 17.828 1.00 58.16 114 THR A CA 1
ATOM 929 C C . THR A 1 114 ? -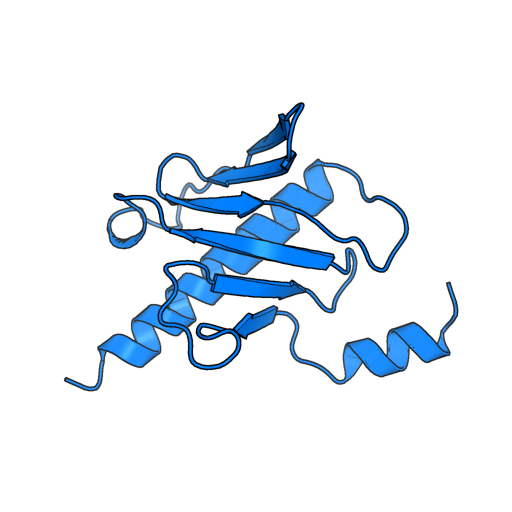16.338 -4.608 18.977 1.00 58.16 114 THR A C 1
ATOM 931 O O . THR A 1 114 ? -17.487 -4.961 19.240 1.00 58.16 114 THR A O 1
ATOM 934 N N . ASP A 1 115 ? -15.276 -5.051 19.653 1.00 51.25 115 ASP A N 1
ATOM 935 C CA . ASP A 1 115 ? -15.340 -6.041 20.741 1.00 51.25 115 ASP A CA 1
ATOM 936 C C . ASP A 1 115 ? -15.382 -5.431 22.167 1.00 51.25 115 ASP A C 1
ATOM 938 O O . ASP A 1 115 ? -15.350 -6.188 23.141 1.00 51.25 115 ASP A O 1
ATOM 942 N N . ASP A 1 116 ? -15.518 -4.101 22.299 1.00 43.41 116 ASP A N 1
ATOM 943 C CA . ASP A 1 116 ? -15.666 -3.374 23.581 1.00 43.41 116 ASP A CA 1
ATOM 944 C C . ASP A 1 116 ? -17.112 -2.922 23.892 1.00 43.41 116 ASP A C 1
ATOM 946 O O . ASP A 1 116 ? -17.762 -2.277 23.032 1.00 43.41 116 ASP A O 1
#

Foldseek 3Di:
DDPVLLVVLVVDPQWDKDCDDPPPNDQWIWIFGSDPQTKIWIKHAFPCALVDDLPDFFWDWDQDPPFGIKIDGDRGMITTNIDGPDPDDDRVSVRVSVSVVSVVVNVVVVVVVVPD

Secondary structure (DSSP, 8-state):
--HHHHHHHTTS-SEEEES-BTTB--S-EEEEE-SSSPEEEEEEE-TTTTTS-GGG--EEEEEETTTEEEEEETTSEEEEEEEESSSPPPHHHHHHHHHHHHHHHHHHHHHHHTT-

Sequence (116 aa):
MSAKRNNAFNQFPRFLWSLEAAGIESDYIYLTHTRYPRFLAMAIEGEEFEEQALDHINVTVVEHERHGLIACYDNGLHFKNFIFLDNMPDKNIIAQSCLEAIADYKLLILENTTDD

pLDDT: mean 83.98, std 12.85, range [43.41, 97.25]